Protein AF-A0A1I7G4V2-F1 (afdb_monomer_lite)

Sequence (156 aa):
MKIGLRTPSIKKSFKARTTGKYKRKLKRLTNPFYGKKGMGWIKNPSRALKNKIYHKTTFSAKSAIKGTSNIIGAILYYFIALPTKWIAIALFYMMKYMLLGMAWICVAVFNGIVFLIEMIINFKREDDPAVAKIVDEKNPLRDNETEDKNGDAEGV

Secondary structure (DSSP, 8-state):
---EEEPP-HHHHHHHHTHHHHHHHHHHHH-TTTT-TTHHHHH-HHHHHHHHHHHHHEEEHHHHHHHHHHHHHHHHHHHHHHHHHHHHHHHHHHHHHHHHHHHHHHHHHHHHHHHHHHHHHHHHHHT-HHHHHHHHHH-TTTTSTTTTTTTTSS--

pLDDT: mean 83.14, std 12.76, range [44.75, 96.56]

Radius of gyration: 48.73 Å; chains: 1; bounding box: 81×68×116 Å

Foldseek 3Di:
DDAEEDDDDPVVVVCCVPVVVVVLVVCVVVDVLRPDPPSCCVVPVVVVVVVVVVVVRYDYPVVVVVVVVVVVVVVVCCVPVVVVVVVVVVVVVVVVVVVVVVVVVVVVVVVVVVVVVVVVVVVVLVVDPVNVVVVVVPCPPPVPVVVVVVVPPPDD

Structure (mmCIF, N/CA/C/O backbone):
data_AF-A0A1I7G4V2-F1
#
_entry.id   AF-A0A1I7G4V2-F1
#
loop_
_atom_site.group_PDB
_atom_site.id
_atom_site.type_symbol
_atom_site.label_atom_id
_atom_site.label_alt_id
_atom_site.label_comp_id
_atom_site.label_asym_id
_atom_site.label_entity_id
_atom_site.label_seq_id
_atom_site.pdbx_PDB_ins_code
_atom_site.Cartn_x
_atom_site.Cartn_y
_atom_site.Cartn_z
_atom_site.occupancy
_atom_site.B_iso_or_equiv
_atom_site.auth_seq_id
_atom_site.auth_comp_id
_atom_site.auth_asym_id
_atom_site.auth_atom_id
_atom_site.pdbx_PDB_model_num
ATOM 1 N N . MET A 1 1 ? -23.657 9.188 27.288 1.00 75.25 1 MET A N 1
ATOM 2 C CA . MET A 1 1 ? -22.803 8.539 26.257 1.00 75.25 1 MET A CA 1
ATOM 3 C C . MET A 1 1 ? -21.467 9.268 26.218 1.00 75.25 1 MET A C 1
ATOM 5 O O . MET A 1 1 ? -21.464 10.450 26.514 1.00 75.25 1 MET A O 1
ATOM 9 N N . LYS A 1 2 ? -20.354 8.603 25.880 1.00 74.25 2 LYS A N 1
ATOM 10 C CA . LYS A 1 2 ? -19.057 9.274 25.665 1.00 74.25 2 LYS A CA 1
ATOM 11 C C . LYS A 1 2 ? -18.883 9.563 24.173 1.00 74.25 2 LYS A C 1
ATOM 13 O O . LYS A 1 2 ? -19.110 8.661 23.366 1.00 74.25 2 LYS A O 1
ATOM 18 N N . ILE A 1 3 ? -18.476 10.780 23.831 1.00 80.56 3 ILE A N 1
ATOM 19 C CA . ILE A 1 3 ? -18.142 11.211 22.466 1.00 80.56 3 ILE A CA 1
ATOM 20 C C . ILE A 1 3 ? -16.615 11.368 22.390 1.00 80.56 3 ILE A C 1
ATOM 22 O O . ILE A 1 3 ? -15.990 11.755 23.377 1.00 80.56 3 ILE A O 1
ATOM 26 N N . GLY A 1 4 ? -16.002 10.993 21.263 1.00 84.75 4 GLY A N 1
ATOM 27 C CA . GLY A 1 4 ? -14.564 11.193 21.026 1.00 84.75 4 GLY A CA 1
ATOM 28 C C . GLY A 1 4 ? -13.688 9.934 21.116 1.00 84.75 4 GLY A C 1
ATOM 29 O O . GLY A 1 4 ? -14.115 8.826 20.772 1.00 84.75 4 GLY A O 1
ATOM 30 N N . LEU A 1 5 ? -12.420 10.107 21.514 1.00 85.00 5 LEU A N 1
ATOM 31 C CA . LEU A 1 5 ? -11.392 9.064 21.421 1.00 85.00 5 LEU A CA 1
ATOM 32 C C . LEU A 1 5 ? -11.657 7.894 22.382 1.00 85.00 5 LEU A C 1
ATOM 34 O O . LEU A 1 5 ? -11.772 8.052 23.604 1.00 85.00 5 LEU A O 1
ATOM 38 N N . ARG A 1 6 ? -11.686 6.674 21.836 1.00 87.56 6 ARG A N 1
ATOM 39 C CA . ARG A 1 6 ? -11.709 5.452 22.647 1.00 87.56 6 ARG A CA 1
ATOM 40 C C . ARG A 1 6 ? -10.321 5.180 23.222 1.00 87.56 6 ARG A C 1
ATOM 42 O O . ARG A 1 6 ? -9.379 4.946 22.469 1.00 87.56 6 ARG A O 1
ATOM 49 N N . THR A 1 7 ? -10.234 5.097 24.547 1.00 85.69 7 THR A N 1
ATOM 50 C CA . THR A 1 7 ? -9.001 4.750 25.260 1.00 85.69 7 THR A CA 1
ATOM 51 C C . THR A 1 7 ? -8.510 3.357 24.840 1.00 85.69 7 THR A C 1
ATOM 53 O O . THR A 1 7 ? -9.226 2.364 25.045 1.00 85.69 7 THR A O 1
ATOM 56 N N . PRO A 1 8 ? -7.318 3.236 24.232 1.00 87.75 8 PRO A N 1
ATOM 57 C CA . PRO A 1 8 ? -6.733 1.937 23.948 1.00 87.75 8 PRO A CA 1
ATOM 58 C C . PRO A 1 8 ? -6.304 1.266 25.258 1.00 87.75 8 PRO A C 1
ATOM 60 O O . PRO A 1 8 ? -5.868 1.916 26.198 1.00 87.75 8 PRO A O 1
ATOM 63 N N . SER A 1 9 ? -6.424 -0.058 25.331 1.00 88.88 9 SER A N 1
ATOM 64 C CA . SER A 1 9 ? -5.920 -0.835 26.470 1.00 88.88 9 SER A CA 1
ATOM 65 C C . SER A 1 9 ? -5.140 -2.042 25.963 1.00 88.88 9 SER A C 1
ATOM 67 O O . SER A 1 9 ? -5.703 -2.975 25.383 1.00 88.88 9 SER A O 1
ATOM 69 N N . ILE A 1 10 ? -3.822 -2.014 26.169 1.00 90.12 10 ILE A N 1
ATOM 70 C CA . ILE A 1 10 ? -2.879 -2.996 25.614 1.00 90.12 10 ILE A CA 1
ATOM 71 C C . ILE A 1 10 ? -3.163 -4.388 26.190 1.00 90.12 10 ILE A C 1
ATOM 73 O O . ILE A 1 10 ? -3.390 -5.334 25.435 1.00 90.12 10 ILE A O 1
ATOM 77 N N . LYS A 1 11 ? -3.306 -4.490 27.519 1.00 94.31 11 LYS A N 1
ATOM 78 C CA . LYS A 1 11 ? -3.654 -5.738 28.222 1.00 94.31 11 LYS A CA 1
ATOM 79 C C . LYS A 1 11 ? -4.947 -6.371 27.694 1.00 94.31 11 LYS A C 1
ATOM 81 O O . LYS A 1 11 ? -4.988 -7.573 27.429 1.00 94.31 11 LYS A O 1
ATOM 86 N N . LYS A 1 12 ? -6.005 -5.571 27.486 1.00 92.69 12 LYS A N 1
ATOM 87 C CA . LYS A 1 12 ? -7.286 -6.069 26.946 1.00 92.69 12 LYS A CA 1
ATOM 88 C C . LYS A 1 12 ? -7.148 -6.493 25.486 1.00 92.69 12 LYS A C 1
ATOM 90 O O . LYS A 1 12 ? -7.696 -7.525 25.106 1.00 92.69 12 LYS A O 1
ATOM 95 N N . SER A 1 13 ? -6.394 -5.741 24.684 1.00 90.38 13 SER A N 1
ATOM 96 C CA . SER A 1 13 ? -6.114 -6.089 23.289 1.00 90.38 13 SER A CA 1
ATOM 97 C C . SER A 1 13 ? -5.363 -7.419 23.181 1.00 90.38 13 SER A C 1
ATOM 99 O O . SER A 1 13 ? -5.751 -8.266 22.378 1.00 90.38 13 SER A O 1
ATOM 101 N N . PHE A 1 14 ? -4.334 -7.637 24.002 1.00 94.44 14 PHE A N 1
ATOM 102 C CA . PHE A 1 14 ? -3.570 -8.885 24.004 1.00 94.44 14 PHE A CA 1
ATOM 103 C C . PHE A 1 14 ? -4.431 -10.072 24.457 1.00 94.44 14 PHE A C 1
ATOM 105 O O . PHE A 1 14 ? -4.561 -11.058 23.732 1.00 94.44 14 PHE A O 1
ATOM 112 N N . LYS A 1 15 ? -5.147 -9.933 25.582 1.00 95.94 15 LYS A N 1
ATOM 113 C CA . LYS A 1 15 ? -6.062 -10.970 26.092 1.00 95.94 15 LYS A CA 1
ATOM 114 C C . LYS A 1 15 ? -7.167 -11.328 25.092 1.00 95.94 15 LYS A C 1
ATOM 116 O O . LYS A 1 15 ? -7.560 -12.489 24.990 1.00 95.94 15 LYS A O 1
ATOM 121 N N . ALA A 1 16 ? -7.667 -10.352 24.331 1.00 94.81 16 ALA A N 1
ATOM 122 C CA . ALA A 1 16 ? -8.669 -10.585 23.294 1.00 94.81 16 ALA A CA 1
ATOM 123 C C . ALA A 1 16 ? -8.141 -11.432 22.122 1.00 94.81 16 ALA A C 1
ATOM 125 O O . ALA A 1 16 ? -8.945 -12.134 21.500 1.00 94.81 16 ALA A O 1
ATOM 126 N N . ARG A 1 17 ? -6.830 -11.373 21.837 1.00 94.44 17 ARG A N 1
ATOM 127 C CA . ARG A 1 17 ? -6.155 -12.139 20.774 1.00 94.44 17 ARG A CA 1
ATOM 128 C C . ARG A 1 17 ? -5.751 -13.546 21.216 1.00 94.44 17 ARG A C 1
ATOM 130 O O . ARG A 1 17 ? -5.818 -14.451 20.393 1.00 94.44 17 ARG A O 1
ATOM 137 N N . THR A 1 18 ? -5.388 -13.728 22.487 1.00 95.94 18 THR A N 1
ATOM 138 C CA . THR A 1 18 ? -4.922 -15.013 23.033 1.00 95.94 18 THR A CA 1
ATOM 139 C C . THR A 1 18 ? -6.064 -15.786 23.708 1.00 95.94 18 THR A C 1
ATOM 141 O O . THR A 1 18 ? -6.931 -16.358 23.043 1.00 95.94 18 THR A O 1
ATOM 144 N N . THR A 1 19 ? -6.132 -15.759 25.038 1.00 95.75 19 THR A N 1
ATOM 145 C CA . THR A 1 19 ? -7.053 -16.569 25.854 1.00 95.75 19 THR A CA 1
ATOM 146 C C . THR A 1 19 ? -8.525 -16.283 25.551 1.00 95.75 19 THR A C 1
ATOM 148 O O . THR A 1 19 ? -9.352 -17.194 25.489 1.00 95.75 19 THR A O 1
ATOM 151 N N . GLY A 1 20 ? -8.877 -15.021 25.292 1.00 96.19 20 GLY A N 1
ATOM 152 C CA . GLY A 1 20 ? -10.236 -14.622 24.934 1.00 96.19 20 GLY A CA 1
ATOM 153 C C . GLY A 1 20 ? -10.674 -15.102 23.548 1.00 96.19 20 GLY A C 1
ATOM 154 O O . GLY A 1 20 ? -11.875 -15.255 23.312 1.00 96.19 20 GLY A O 1
ATOM 155 N N . LYS A 1 21 ? -9.739 -15.344 22.621 1.00 95.69 21 LYS A N 1
ATOM 156 C CA . LYS A 1 21 ? -10.044 -15.940 21.310 1.00 95.69 21 LYS A CA 1
ATOM 157 C C . LYS A 1 21 ? -10.402 -17.415 21.480 1.00 95.69 21 LYS A C 1
ATOM 159 O O . LYS A 1 21 ? -11.456 -17.831 21.003 1.00 95.69 21 LYS A O 1
ATOM 164 N N . TYR A 1 22 ? -9.590 -18.156 22.233 1.00 96.00 22 TYR A N 1
ATOM 165 C CA . TYR A 1 22 ? -9.821 -19.576 22.505 1.00 96.00 22 TYR A CA 1
ATOM 166 C C . TYR A 1 22 ? -11.162 -19.822 23.215 1.00 96.00 22 TYR A C 1
ATOM 168 O O . TYR A 1 22 ? -12.004 -20.564 22.711 1.00 96.00 22 TYR A O 1
ATOM 176 N N . LYS A 1 23 ? -11.444 -19.086 24.301 1.00 95.50 23 LYS A N 1
ATOM 177 C CA . LYS A 1 23 ? -12.727 -19.194 25.026 1.00 95.50 23 LYS A CA 1
ATOM 178 C C . LYS A 1 23 ? -13.946 -18.897 24.140 1.00 95.50 23 LYS A C 1
ATOM 180 O O . LYS A 1 23 ? -14.985 -19.531 24.290 1.00 95.50 23 LYS A O 1
ATOM 185 N N . ARG A 1 24 ? -13.841 -17.941 23.205 1.00 95.94 24 ARG A N 1
ATOM 186 C CA . ARG A 1 24 ? -14.925 -17.633 22.253 1.00 95.94 24 ARG A CA 1
ATOM 187 C C . ARG A 1 24 ? -15.125 -18.734 21.212 1.00 95.94 24 ARG A C 1
ATOM 189 O O . ARG A 1 24 ? -16.263 -18.930 20.799 1.00 95.94 24 ARG A O 1
ATOM 196 N N . LYS A 1 25 ? -14.057 -19.432 20.805 1.00 94.19 25 LYS A N 1
ATOM 197 C CA . LYS A 1 25 ? -14.139 -20.576 19.886 1.00 94.19 25 LYS A CA 1
ATOM 198 C C . LYS A 1 25 ? -14.912 -21.723 20.535 1.00 94.19 25 LYS A C 1
ATOM 200 O O . LYS A 1 25 ? -15.901 -22.153 19.962 1.00 94.19 25 LYS A O 1
ATOM 205 N N . LEU A 1 26 ? -14.551 -22.106 21.761 1.00 95.12 26 LEU A N 1
ATOM 206 C CA . LEU A 1 26 ? -15.259 -23.152 22.511 1.00 95.12 26 LEU A CA 1
ATOM 207 C C . LEU A 1 26 ? -16.750 -22.836 22.687 1.00 95.12 26 LEU A C 1
ATOM 209 O O . LEU A 1 26 ? -17.595 -23.653 22.348 1.00 95.12 26 LEU A O 1
ATOM 213 N N . LYS A 1 27 ? -17.094 -21.610 23.107 1.00 93.31 27 LYS A N 1
ATOM 214 C CA . LYS A 1 27 ? -18.503 -21.201 23.264 1.00 93.31 27 LYS A CA 1
ATOM 215 C C . LYS A 1 27 ? -19.308 -21.214 21.964 1.00 93.31 27 LYS A C 1
ATOM 217 O O . LYS A 1 27 ? -20.523 -21.353 22.010 1.00 93.31 27 LYS A O 1
ATOM 222 N N . ARG A 1 28 ? -18.651 -21.023 20.819 1.00 93.06 28 ARG A N 1
ATOM 223 C CA . ARG A 1 28 ? -19.299 -21.102 19.506 1.00 93.06 28 ARG A CA 1
ATOM 224 C C . ARG A 1 28 ? -19.549 -22.550 19.081 1.00 93.06 28 ARG A C 1
ATOM 226 O O . ARG A 1 28 ? -20.493 -22.782 18.342 1.00 93.06 28 ARG A O 1
ATOM 233 N N . LEU A 1 29 ? -18.711 -23.487 19.529 1.00 92.06 29 LEU A N 1
ATOM 234 C CA . LEU A 1 29 ? -18.895 -24.916 19.273 1.00 92.06 29 LEU A CA 1
ATOM 235 C C . LEU A 1 29 ? -20.036 -25.490 20.116 1.00 92.06 29 LEU A C 1
ATOM 237 O O . LEU A 1 29 ? -20.814 -26.283 19.611 1.00 92.06 29 LEU A O 1
ATOM 241 N N . THR A 1 30 ? -20.164 -25.063 21.375 1.00 93.19 30 THR A N 1
ATOM 242 C CA . THR A 1 30 ? -21.189 -25.606 22.279 1.00 93.19 30 THR A CA 1
ATOM 243 C C . THR A 1 30 ? -22.553 -24.927 22.167 1.00 93.19 30 THR A C 1
ATOM 245 O O . THR A 1 30 ? -23.563 -25.553 22.462 1.00 93.19 30 THR A O 1
ATOM 248 N N . ASN A 1 31 ? -22.617 -23.653 21.760 1.00 90.06 31 ASN A N 1
ATOM 249 C CA . ASN A 1 31 ? -23.877 -22.926 21.606 1.00 90.06 31 ASN A CA 1
ATOM 250 C C . ASN A 1 31 ? -24.053 -22.436 20.155 1.00 90.06 31 ASN A C 1
ATOM 252 O O . ASN A 1 31 ? -23.348 -21.502 19.744 1.00 90.06 31 ASN A O 1
ATOM 256 N N . PRO A 1 32 ? -25.034 -22.976 19.403 1.00 88.19 32 PRO A N 1
ATOM 257 C CA . PRO A 1 32 ? -25.248 -22.631 17.994 1.00 88.19 32 PRO A CA 1
ATOM 258 C C . PRO A 1 32 ? -25.660 -21.164 17.783 1.00 88.19 32 PRO A C 1
ATOM 260 O O . PRO A 1 32 ? -25.403 -20.585 16.722 1.00 88.19 32 PRO A O 1
ATOM 263 N N . PHE A 1 33 ? -26.230 -20.523 18.806 1.00 88.69 33 PHE A N 1
ATOM 264 C CA . PHE A 1 33 ? -26.674 -19.129 18.785 1.00 88.69 33 PHE A CA 1
ATOM 265 C C . PHE A 1 33 ? -25.578 -18.131 19.216 1.00 88.69 33 PHE A C 1
ATOM 267 O O . PHE A 1 33 ? -25.740 -16.915 19.057 1.00 88.69 33 PHE A O 1
ATOM 274 N N . TYR A 1 34 ? -24.424 -18.588 19.724 1.00 88.94 34 TYR A N 1
ATOM 275 C CA . TYR A 1 34 ? -23.372 -17.696 20.224 1.00 88.94 34 TYR A CA 1
ATOM 276 C C . TYR A 1 34 ? -22.561 -17.028 19.099 1.00 88.94 34 TYR A C 1
ATOM 278 O O . TYR A 1 34 ? -21.886 -17.667 18.293 1.00 88.94 3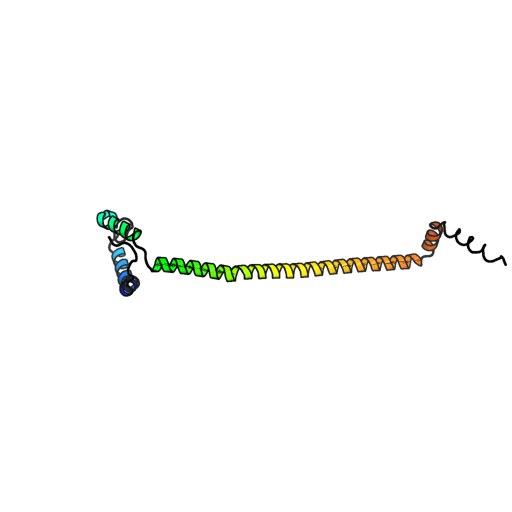4 TYR A O 1
ATOM 286 N N . GLY A 1 35 ? -22.547 -15.691 19.090 1.00 88.00 35 GLY A N 1
ATOM 287 C CA . GLY A 1 35 ? -21.730 -14.900 18.163 1.00 88.00 35 GLY A CA 1
ATOM 288 C C . GLY A 1 35 ? -22.259 -14.829 16.727 1.00 88.00 35 GLY A C 1
ATOM 289 O O . GLY A 1 35 ? -21.513 -14.402 15.845 1.00 88.00 35 GLY A O 1
ATOM 290 N N . LYS A 1 36 ? -23.516 -15.225 16.488 1.00 91.38 36 LYS A N 1
ATOM 291 C CA . LYS A 1 36 ? -24.216 -15.029 15.210 1.00 91.38 36 LYS A CA 1
ATOM 292 C C . LYS A 1 36 ? -24.601 -13.555 15.020 1.00 91.38 36 LYS A C 1
ATOM 294 O O . LYS A 1 36 ? -24.880 -12.836 15.984 1.00 91.38 36 LYS A O 1
ATOM 299 N N . LYS A 1 37 ? -24.599 -13.090 13.767 1.00 88.94 37 LYS A N 1
ATOM 300 C CA . LYS A 1 37 ? -25.009 -11.724 13.397 1.00 88.94 37 LYS A CA 1
ATOM 301 C C . LYS A 1 37 ? -26.487 -11.524 13.772 1.00 88.94 37 LYS A C 1
ATOM 303 O O . LYS A 1 37 ? -27.279 -12.440 13.621 1.00 88.94 37 LYS A O 1
ATOM 308 N N . GLY A 1 38 ? -26.849 -10.362 14.317 1.00 89.75 38 GLY A N 1
ATOM 309 C CA . GLY A 1 38 ? -28.235 -10.048 14.709 1.00 89.75 38 GLY A CA 1
ATOM 310 C C . GLY A 1 38 ? -28.655 -10.515 16.111 1.00 89.75 38 GLY A C 1
ATOM 311 O O . GLY A 1 38 ? -29.502 -9.872 16.723 1.00 89.75 38 GLY A O 1
ATOM 312 N N . MET A 1 39 ? -27.983 -11.514 16.696 1.00 91.62 39 MET A N 1
ATOM 313 C CA . MET A 1 39 ? -28.341 -12.079 18.012 1.00 91.62 39 MET A CA 1
ATOM 314 C C . MET A 1 39 ? -28.362 -11.046 19.157 1.00 91.62 39 MET A C 1
ATOM 316 O O . MET A 1 39 ? -29.089 -11.193 20.134 1.00 91.62 39 MET A O 1
ATOM 320 N N . GLY A 1 40 ? -27.578 -9.968 19.044 1.00 89.06 40 GLY A N 1
ATOM 321 C CA . GLY A 1 40 ? -27.583 -8.872 20.018 1.00 89.06 40 GLY A CA 1
ATOM 322 C C . GLY A 1 40 ? -28.891 -8.075 20.053 1.00 89.06 40 GLY A C 1
ATOM 323 O O . GLY A 1 40 ? -29.273 -7.624 21.127 1.00 89.06 40 GLY A O 1
ATOM 324 N N . TRP A 1 41 ? -29.579 -7.935 18.914 1.00 91.94 41 TRP A N 1
ATOM 325 C CA . TRP A 1 41 ? -30.870 -7.244 18.824 1.00 91.94 41 TRP A CA 1
ATOM 326 C C . TRP A 1 41 ? -32.001 -8.092 19.393 1.00 91.94 41 TRP A C 1
ATOM 328 O O . TRP A 1 41 ? -32.821 -7.566 20.131 1.00 91.94 41 TRP A O 1
ATOM 338 N N . ILE A 1 42 ? -31.974 -9.400 19.122 1.00 91.50 42 ILE A N 1
ATOM 339 C CA . ILE A 1 42 ? -32.945 -10.366 19.656 1.00 91.50 42 ILE A CA 1
ATOM 340 C C . ILE A 1 42 ? -32.788 -10.485 21.175 1.00 91.50 42 ILE A C 1
ATOM 342 O O . ILE A 1 42 ? -33.763 -10.425 21.912 1.00 91.50 42 ILE A O 1
ATOM 346 N N . LYS A 1 43 ? -31.546 -10.611 21.665 1.00 90.69 43 LYS A N 1
ATOM 347 C CA . LYS A 1 43 ? -31.291 -10.804 23.096 1.00 90.69 43 LYS A CA 1
ATOM 348 C C . LYS A 1 43 ? -31.486 -9.529 23.920 1.00 90.69 43 LYS A C 1
ATOM 350 O O . LYS A 1 43 ? -31.910 -9.622 25.062 1.00 90.69 43 LYS A O 1
ATOM 355 N N . ASN A 1 44 ? -31.046 -8.369 23.419 1.00 93.81 44 ASN A N 1
ATOM 356 C CA . ASN A 1 44 ? -31.065 -7.100 24.160 1.00 93.81 44 ASN A CA 1
ATOM 357 C C . ASN A 1 44 ? -31.061 -5.879 23.209 1.00 93.81 44 ASN A C 1
ATOM 359 O O . ASN A 1 44 ? -30.000 -5.273 22.983 1.00 93.81 44 ASN A O 1
ATOM 363 N N . PRO A 1 45 ? -32.229 -5.455 22.695 1.00 93.81 45 PRO A N 1
ATOM 364 C CA . PRO A 1 45 ? -32.321 -4.397 21.684 1.00 93.81 45 PRO A CA 1
ATOM 365 C C . PRO A 1 45 ? -31.833 -3.031 22.191 1.00 93.81 45 PRO A C 1
ATOM 367 O O . PRO A 1 45 ? -31.072 -2.350 21.503 1.00 93.81 45 PRO A O 1
ATOM 370 N N . SER A 1 46 ? -32.160 -2.657 23.435 1.00 93.94 46 SER A N 1
ATOM 371 C CA . SER A 1 46 ? -31.718 -1.386 24.044 1.00 93.94 46 SER A CA 1
ATOM 372 C C . SER A 1 46 ? -30.188 -1.263 24.095 1.00 93.94 46 SER A C 1
ATOM 374 O O . SER A 1 46 ? -29.607 -0.227 23.754 1.00 93.94 46 SER A O 1
ATOM 376 N N . ARG A 1 47 ? -29.494 -2.353 24.450 1.00 93.31 47 ARG A N 1
ATOM 377 C CA . ARG A 1 47 ? -28.025 -2.382 24.486 1.00 93.31 47 ARG A CA 1
ATOM 378 C C . ARG A 1 47 ? -27.424 -2.343 23.084 1.00 93.31 47 ARG A C 1
ATOM 380 O O . ARG A 1 47 ? -26.400 -1.687 22.885 1.00 93.31 47 ARG A O 1
ATOM 387 N N . ALA A 1 48 ? -28.042 -3.032 22.127 1.00 92.62 48 ALA A N 1
ATOM 388 C CA . ALA A 1 48 ? -27.606 -3.021 20.735 1.00 92.62 48 ALA A CA 1
ATOM 389 C C . ALA A 1 48 ? -27.671 -1.605 20.139 1.00 92.62 48 ALA A C 1
ATOM 391 O O . ALA A 1 48 ? -26.689 -1.151 19.542 1.00 92.62 48 ALA A O 1
ATOM 392 N N . LEU A 1 49 ? -28.761 -0.874 20.393 1.00 93.25 49 LEU A N 1
ATOM 393 C CA . LEU A 1 49 ? -28.921 0.513 19.959 1.00 93.25 49 LEU A CA 1
ATOM 394 C C . LEU A 1 49 ? -27.868 1.437 20.590 1.00 93.25 49 LEU A C 1
ATOM 396 O O . LEU A 1 49 ? -27.160 2.147 19.872 1.00 93.25 49 LEU A O 1
ATOM 400 N N . LYS A 1 50 ? -27.689 1.374 21.916 1.00 92.25 50 LYS A N 1
ATOM 401 C CA . LYS A 1 50 ? -26.678 2.178 22.630 1.00 92.25 50 LYS A CA 1
ATOM 402 C C . LYS A 1 50 ? -25.259 1.907 22.118 1.00 92.25 50 LYS A C 1
ATOM 404 O O . LYS A 1 50 ? -24.499 2.851 21.906 1.00 92.25 50 LYS A O 1
ATOM 409 N N . ASN A 1 51 ? -24.908 0.645 21.855 1.00 91.69 51 ASN A N 1
ATOM 410 C CA . ASN A 1 51 ? -23.613 0.288 21.267 1.00 91.69 51 ASN A CA 1
ATOM 411 C C . ASN A 1 51 ? -23.451 0.832 19.839 1.00 91.69 51 ASN A C 1
ATOM 413 O O . ASN A 1 51 ? -22.361 1.286 19.492 1.00 91.69 51 ASN A O 1
ATOM 417 N N . LYS A 1 52 ? -24.508 0.804 19.015 1.00 90.88 52 LYS A N 1
ATOM 418 C CA . LYS A 1 52 ? -24.482 1.359 17.650 1.00 90.88 52 LYS A CA 1
ATOM 419 C C . LYS A 1 52 ? -24.190 2.857 17.675 1.00 90.88 52 LYS A C 1
ATOM 421 O O . LYS A 1 52 ? -23.323 3.309 16.931 1.00 90.88 52 LYS A O 1
ATOM 426 N N . ILE A 1 53 ? -24.864 3.599 18.554 1.00 91.38 53 ILE A N 1
ATOM 427 C CA . ILE A 1 53 ? -24.630 5.038 18.721 1.00 91.38 53 ILE A CA 1
ATOM 428 C C . ILE A 1 53 ? -23.205 5.276 19.237 1.00 91.38 53 ILE A C 1
ATOM 430 O O . ILE A 1 53 ? -22.459 6.016 18.607 1.00 91.38 53 ILE A O 1
ATOM 434 N N . TYR A 1 54 ? -22.767 4.554 20.274 1.00 87.94 54 TYR A N 1
ATOM 435 C CA . TYR A 1 54 ? -21.397 4.651 20.794 1.00 87.94 54 TYR A CA 1
ATOM 436 C C . TYR A 1 54 ? -20.328 4.427 19.714 1.00 87.94 54 TYR A C 1
ATOM 438 O O . TYR A 1 54 ? -19.356 5.172 19.651 1.00 87.94 54 TYR A O 1
ATOM 446 N N . HIS A 1 55 ? -20.478 3.419 18.850 1.00 87.69 55 HIS A N 1
ATOM 447 C CA . HIS A 1 55 ? -19.521 3.158 17.769 1.00 87.69 55 HIS A CA 1
ATOM 448 C C . HIS A 1 55 ? -19.546 4.206 16.650 1.00 87.69 55 HIS A C 1
ATOM 450 O O . HIS A 1 55 ? -18.525 4.369 15.991 1.00 87.69 55 HIS A O 1
ATOM 456 N N . LYS A 1 56 ? -20.666 4.910 16.447 1.00 87.69 56 LYS A N 1
ATOM 457 C CA . LYS A 1 56 ? -20.763 6.028 15.497 1.00 87.69 56 LYS A CA 1
ATOM 458 C C . LYS A 1 56 ? -20.156 7.317 16.053 1.00 87.69 56 LYS A C 1
ATOM 460 O O . LYS A 1 56 ? -19.524 8.050 15.310 1.00 87.69 56 LYS A O 1
ATOM 465 N N . THR A 1 57 ? -20.317 7.574 17.350 1.00 88.56 57 THR A N 1
ATOM 466 C CA . THR A 1 57 ? -19.868 8.819 17.999 1.00 88.56 57 THR A CA 1
ATOM 467 C C . THR A 1 57 ? -18.458 8.734 18.592 1.00 88.56 57 THR A C 1
ATOM 469 O O . THR A 1 57 ? -17.999 9.679 19.236 1.00 88.56 57 THR A O 1
ATOM 472 N N . THR A 1 58 ? -17.762 7.600 18.438 1.00 86.94 58 THR A N 1
ATOM 473 C CA . THR A 1 58 ? -16.403 7.414 18.966 1.00 86.94 58 THR A CA 1
ATOM 474 C C . THR A 1 58 ? -15.452 6.864 17.920 1.00 86.94 58 THR A C 1
ATOM 476 O O . THR A 1 58 ? -15.728 5.861 17.262 1.00 86.94 58 THR A O 1
ATOM 479 N N . PHE A 1 59 ? -14.264 7.456 17.850 1.00 81.62 59 PHE A N 1
ATOM 480 C CA . PHE A 1 59 ? -13.206 7.032 16.941 1.00 81.62 59 PHE A CA 1
ATOM 481 C C . PHE A 1 59 ? -12.093 6.311 17.709 1.00 81.62 59 PHE A C 1
ATOM 483 O O . PHE A 1 59 ? -11.875 6.522 18.906 1.00 81.62 59 PHE A O 1
ATOM 490 N N . SER A 1 60 ? -11.406 5.386 17.039 1.00 79.12 60 SER A N 1
ATOM 491 C CA . SER A 1 60 ? -10.240 4.700 17.606 1.00 79.12 60 SER A CA 1
ATOM 492 C C . SER A 1 60 ? -8.960 5.395 17.159 1.00 79.12 60 SER A C 1
ATOM 494 O O . SER A 1 60 ? -8.811 5.660 15.971 1.00 79.12 60 SER A O 1
ATOM 496 N N . ALA A 1 61 ? -7.996 5.564 18.071 1.00 75.38 61 ALA A N 1
ATOM 497 C CA . ALA A 1 61 ? -6.648 6.041 17.740 1.00 75.38 61 ALA A CA 1
ATOM 498 C C . ALA A 1 61 ? -6.008 5.240 16.588 1.00 75.38 61 ALA A C 1
ATOM 500 O O . ALA A 1 61 ? -5.376 5.801 15.704 1.00 75.38 61 ALA A O 1
ATOM 501 N N . LYS A 1 62 ? -6.262 3.925 16.526 1.00 73.62 62 LYS A N 1
ATOM 502 C CA . LYS A 1 62 ? -5.768 3.061 15.441 1.00 73.62 62 LYS A CA 1
ATOM 503 C C . LYS A 1 62 ? -6.370 3.399 14.078 1.00 73.62 62 LYS A C 1
ATOM 505 O O . LYS A 1 62 ? -5.711 3.196 13.070 1.00 73.62 62 LYS A O 1
ATOM 510 N N . SER A 1 63 ? -7.614 3.876 14.047 1.00 71.19 63 SER A N 1
ATOM 511 C CA . SER A 1 63 ? -8.276 4.276 12.802 1.00 71.19 63 SER A CA 1
ATOM 512 C C . SER A 1 63 ? -7.694 5.577 12.262 1.00 71.19 63 SER A C 1
ATOM 514 O O . SER A 1 63 ? -7.537 5.696 11.055 1.00 71.19 63 SER A O 1
ATOM 516 N N . ALA A 1 64 ? -7.343 6.513 13.150 1.00 71.62 64 ALA A N 1
ATOM 517 C CA . ALA A 1 64 ? -6.667 7.747 12.767 1.00 71.62 64 ALA A CA 1
ATOM 518 C C . ALA A 1 64 ? -5.261 7.451 12.220 1.00 71.62 64 ALA A C 1
ATOM 520 O O . ALA A 1 64 ? -4.955 7.844 11.102 1.00 71.62 64 ALA A O 1
ATOM 521 N N . ILE A 1 65 ? -4.466 6.650 12.942 1.00 70.50 65 ILE A N 1
ATOM 522 C CA . ILE A 1 65 ? -3.091 6.288 12.545 1.00 70.50 65 ILE A CA 1
ATOM 523 C C . ILE A 1 65 ? -3.057 5.505 11.223 1.00 70.50 65 ILE A C 1
ATOM 525 O O . ILE A 1 65 ? -2.183 5.732 10.391 1.00 70.50 65 ILE A O 1
ATOM 529 N N . LYS A 1 66 ? -4.015 4.593 10.999 1.00 71.19 66 LYS A N 1
ATOM 530 C CA . LYS A 1 66 ? -4.094 3.831 9.742 1.00 71.19 66 LYS A CA 1
ATOM 531 C C . LYS A 1 66 ? -4.380 4.737 8.535 1.00 71.19 66 LYS A C 1
ATOM 533 O O . LYS A 1 66 ? -3.924 4.443 7.436 1.00 71.19 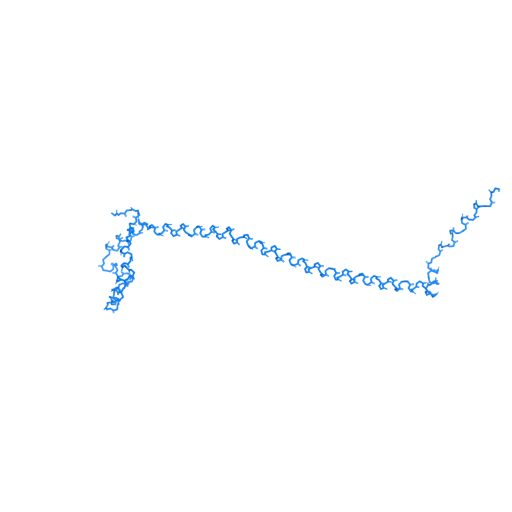66 LYS A O 1
ATOM 538 N N . GLY A 1 67 ? -5.129 5.825 8.731 1.00 72.75 67 GLY A N 1
ATOM 539 C CA . GLY A 1 67 ? -5.350 6.827 7.688 1.00 72.75 67 GLY A CA 1
ATOM 540 C C . GLY A 1 67 ? -4.045 7.521 7.298 1.00 72.75 67 GLY A C 1
ATOM 541 O O . GLY A 1 67 ? -3.703 7.571 6.120 1.00 72.75 67 GLY A O 1
ATOM 542 N N . THR A 1 68 ? -3.267 7.958 8.290 1.00 70.94 68 THR A N 1
ATOM 543 C CA . THR A 1 68 ? -1.984 8.640 8.081 1.00 70.94 68 THR A CA 1
ATOM 544 C C . THR A 1 68 ? -0.929 7.746 7.430 1.00 70.94 68 THR A C 1
ATOM 546 O O . THR A 1 68 ? -0.248 8.195 6.512 1.00 70.94 68 THR A O 1
ATOM 549 N N . SER A 1 69 ? -0.816 6.470 7.825 1.00 73.06 69 SER A N 1
ATOM 550 C CA . SER A 1 69 ? 0.161 5.545 7.222 1.00 73.06 69 SER A CA 1
ATOM 551 C C . SER A 1 69 ? -0.108 5.276 5.740 1.00 73.06 69 SER A C 1
ATOM 553 O O . SER A 1 69 ? 0.828 5.107 4.965 1.00 73.06 69 SER A O 1
ATOM 555 N N . ASN A 1 70 ? -1.382 5.256 5.335 1.00 76.75 70 ASN A N 1
ATOM 556 C CA . ASN A 1 70 ? -1.754 5.053 3.936 1.00 76.75 70 ASN A CA 1
ATOM 557 C C . ASN A 1 70 ? -1.412 6.278 3.078 1.00 76.75 70 ASN A C 1
ATOM 559 O O . ASN A 1 70 ? -0.988 6.121 1.938 1.00 76.75 70 ASN A O 1
ATOM 563 N N . ILE A 1 71 ? -1.556 7.485 3.634 1.00 82.25 71 ILE A N 1
ATOM 564 C CA . ILE A 1 71 ? -1.207 8.733 2.943 1.00 82.25 71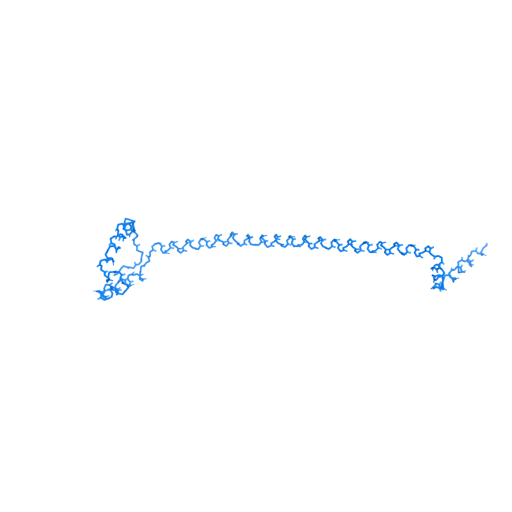 ILE A CA 1
ATOM 565 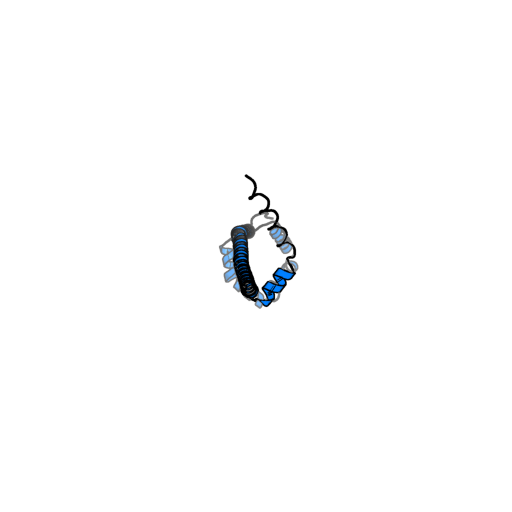C C . ILE A 1 71 ? 0.312 8.840 2.774 1.00 82.25 71 ILE A C 1
ATOM 567 O O . ILE A 1 71 ? 0.782 9.111 1.676 1.00 82.25 71 ILE A O 1
ATOM 571 N N . ILE A 1 72 ? 1.084 8.547 3.825 1.00 83.62 72 ILE A N 1
ATOM 572 C CA . ILE A 1 72 ? 2.555 8.551 3.764 1.00 83.62 72 ILE A CA 1
ATOM 573 C C . ILE A 1 72 ? 3.060 7.513 2.752 1.00 83.62 72 ILE A C 1
ATOM 575 O O . ILE A 1 72 ? 3.924 7.823 1.937 1.00 83.62 72 ILE A O 1
ATOM 579 N N . GLY A 1 73 ? 2.490 6.302 2.759 1.00 83.44 73 GLY A N 1
ATOM 580 C CA . GLY A 1 73 ? 2.830 5.264 1.784 1.00 83.44 73 GLY A CA 1
ATOM 581 C C . GLY A 1 73 ? 2.493 5.663 0.345 1.00 83.44 73 GLY A C 1
ATOM 582 O O . GLY A 1 73 ? 3.283 5.400 -0.558 1.00 83.44 73 GLY A O 1
ATOM 583 N N . ALA A 1 74 ? 1.363 6.344 0.130 1.00 84.25 74 ALA A N 1
ATOM 584 C CA . ALA A 1 74 ? 0.993 6.865 -1.183 1.00 84.25 74 ALA A CA 1
ATOM 585 C C . ALA A 1 74 ? 1.962 7.960 -1.650 1.00 84.25 74 ALA A C 1
ATOM 587 O O . ALA A 1 74 ? 2.449 7.896 -2.774 1.00 84.25 74 ALA A O 1
ATOM 588 N N . ILE A 1 75 ? 2.299 8.920 -0.786 1.00 86.38 75 ILE A N 1
ATOM 589 C CA . ILE A 1 75 ? 3.263 9.986 -1.096 1.00 86.38 75 ILE A CA 1
ATOM 590 C C . ILE A 1 75 ? 4.624 9.382 -1.464 1.00 86.38 75 ILE A C 1
ATOM 592 O O . ILE A 1 75 ? 5.173 9.702 -2.516 1.00 86.38 75 ILE A O 1
ATOM 596 N N . LEU A 1 76 ? 5.133 8.451 -0.654 1.00 85.44 76 LEU A N 1
ATOM 597 C CA . LEU A 1 76 ? 6.407 7.779 -0.912 1.00 85.44 76 LEU A CA 1
ATOM 598 C C . LEU A 1 76 ? 6.389 6.999 -2.238 1.00 85.44 76 LEU A C 1
ATOM 600 O O . LEU A 1 76 ? 7.359 7.037 -2.992 1.00 85.44 76 LEU A O 1
ATOM 604 N N . TYR A 1 77 ? 5.269 6.342 -2.552 1.00 87.25 77 TYR A N 1
ATOM 605 C CA . TYR A 1 77 ? 5.075 5.681 -3.841 1.00 87.25 77 TYR A CA 1
ATOM 606 C C . TYR A 1 77 ? 5.122 6.679 -5.000 1.00 87.25 77 TYR A C 1
ATOM 608 O O . TYR A 1 77 ? 5.823 6.432 -5.973 1.00 87.25 77 TYR A O 1
ATOM 616 N N . TYR A 1 78 ? 4.443 7.822 -4.903 1.00 87.19 78 TYR A N 1
ATOM 617 C CA . TYR A 1 78 ? 4.465 8.838 -5.958 1.00 87.19 78 TYR A CA 1
ATOM 618 C C . TYR A 1 78 ? 5.868 9.417 -6.190 1.00 87.19 78 TYR A C 1
ATOM 620 O O . TYR A 1 78 ? 6.275 9.554 -7.343 1.00 87.19 78 TYR A O 1
ATOM 628 N N . PHE A 1 79 ? 6.636 9.675 -5.128 1.00 87.81 79 PHE A N 1
ATOM 629 C CA . PHE A 1 79 ? 7.998 10.210 -5.247 1.00 87.81 79 PHE A CA 1
ATOM 630 C C . PHE A 1 79 ? 9.011 9.217 -5.838 1.00 87.81 79 PHE A C 1
ATOM 632 O O . PHE A 1 79 ? 9.965 9.649 -6.475 1.00 87.81 79 PHE A O 1
ATOM 639 N N . ILE A 1 80 ? 8.815 7.906 -5.669 1.00 85.69 80 ILE A N 1
ATOM 640 C CA . ILE A 1 80 ? 9.770 6.881 -6.136 1.00 85.69 80 ILE A CA 1
ATOM 641 C C . ILE A 1 80 ? 9.306 6.214 -7.443 1.00 85.69 80 ILE A C 1
ATOM 643 O O . ILE A 1 80 ? 10.092 5.997 -8.366 1.00 85.69 80 ILE A O 1
ATOM 647 N N . ALA A 1 81 ? 8.021 5.877 -7.554 1.00 80.69 81 ALA A N 1
ATOM 648 C CA . ALA A 1 81 ? 7.485 5.068 -8.650 1.00 80.69 81 ALA A CA 1
ATOM 649 C C . ALA A 1 81 ? 7.176 5.870 -9.924 1.00 80.69 81 ALA A C 1
ATOM 651 O O . ALA A 1 81 ? 7.167 5.303 -11.014 1.00 80.69 81 ALA A O 1
ATOM 652 N N . LEU A 1 82 ? 6.906 7.174 -9.821 1.00 76.50 82 LEU A N 1
ATOM 653 C CA . LEU A 1 82 ? 6.741 8.018 -11.006 1.00 76.50 82 LEU A CA 1
ATOM 654 C C . LEU A 1 82 ? 8.060 8.241 -11.765 1.00 76.50 82 LEU A C 1
ATOM 656 O O . LEU A 1 82 ? 8.081 7.953 -12.961 1.00 76.50 82 LEU A O 1
ATOM 660 N N . PRO A 1 83 ? 9.167 8.696 -11.140 1.00 85.56 83 PRO A N 1
ATOM 661 C CA . PRO A 1 83 ? 10.403 8.968 -11.879 1.00 85.56 83 PRO A CA 1
ATOM 662 C C . PRO A 1 83 ? 11.031 7.701 -12.465 1.00 85.56 83 PRO A C 1
ATOM 664 O O . PRO A 1 83 ? 11.543 7.727 -13.580 1.00 85.56 83 PRO A O 1
ATOM 667 N N . THR A 1 84 ? 10.924 6.565 -11.773 1.00 85.88 84 THR A N 1
ATOM 668 C CA . THR A 1 84 ? 11.422 5.273 -12.277 1.00 85.88 84 THR A CA 1
ATOM 669 C C . THR A 1 84 ? 10.734 4.838 -13.572 1.00 85.88 84 THR A C 1
ATOM 671 O O . THR A 1 84 ? 11.391 4.295 -14.459 1.00 85.88 84 THR A O 1
ATOM 674 N N . LYS A 1 85 ? 9.440 5.139 -13.742 1.00 87.00 85 LYS A N 1
ATOM 675 C CA . LYS A 1 85 ? 8.728 4.879 -15.003 1.00 87.00 85 LYS A CA 1
ATOM 676 C C . LYS A 1 85 ? 9.212 5.775 -16.140 1.00 87.00 85 LYS A C 1
ATOM 678 O O . LYS A 1 85 ? 9.411 5.279 -17.243 1.00 87.00 85 LYS A O 1
ATOM 683 N N . TRP A 1 86 ? 9.443 7.061 -15.879 1.00 90.50 86 TRP A N 1
ATOM 684 C CA . TRP A 1 86 ? 9.974 7.985 -16.888 1.00 90.50 86 TRP A CA 1
ATOM 685 C C . TRP A 1 86 ? 11.386 7.605 -17.336 1.00 90.50 86 TRP A C 1
ATOM 687 O O . TRP A 1 86 ? 11.668 7.632 -18.531 1.00 90.50 86 TRP A O 1
ATOM 697 N N . ILE A 1 87 ? 12.239 7.166 -16.407 1.00 90.88 87 ILE A N 1
ATOM 698 C CA . ILE A 1 87 ? 13.584 6.661 -16.720 1.00 90.88 87 ILE A CA 1
ATOM 699 C C . ILE A 1 87 ? 13.504 5.410 -17.602 1.00 90.88 87 ILE A C 1
ATOM 701 O O . ILE A 1 87 ? 14.199 5.329 -18.612 1.00 90.88 87 ILE A O 1
ATOM 705 N N . ALA A 1 88 ? 12.627 4.455 -17.278 1.00 90.75 88 ALA A N 1
ATOM 706 C CA . ALA A 1 88 ? 12.444 3.254 -18.094 1.00 90.75 88 ALA A CA 1
ATOM 707 C C . ALA A 1 88 ? 11.942 3.582 -19.512 1.00 90.75 88 ALA A C 1
ATOM 709 O O . ALA A 1 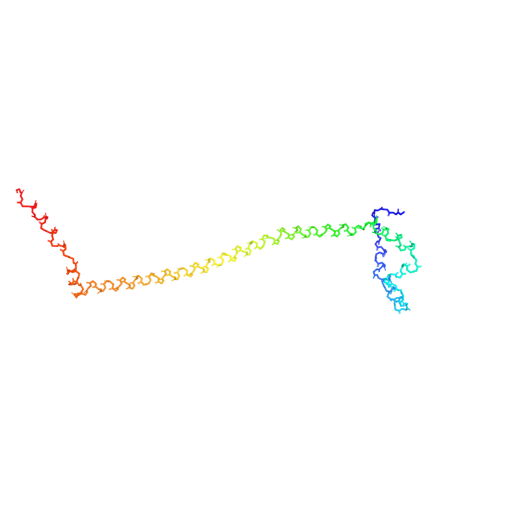88 ? 12.422 3.006 -20.487 1.00 90.75 88 ALA A O 1
ATOM 710 N N . ILE A 1 89 ? 11.018 4.540 -19.636 1.00 93.19 89 ILE A N 1
ATOM 711 C CA . ILE A 1 89 ? 10.527 5.028 -20.931 1.00 93.19 89 ILE A CA 1
ATOM 712 C C . ILE A 1 89 ? 11.663 5.691 -21.720 1.00 93.19 89 ILE A C 1
ATOM 714 O O . ILE A 1 89 ? 11.842 5.391 -22.899 1.00 93.19 89 ILE A O 1
ATOM 718 N N . ALA A 1 90 ? 12.463 6.547 -21.081 1.00 93.44 90 ALA A N 1
ATOM 719 C CA . ALA A 1 90 ? 13.605 7.197 -21.720 1.00 93.44 90 ALA A CA 1
ATOM 720 C C . ALA A 1 90 ? 14.631 6.171 -22.231 1.00 93.44 90 ALA A C 1
ATOM 722 O O . ALA A 1 90 ? 15.063 6.256 -23.381 1.00 93.44 90 ALA A O 1
ATOM 723 N N . LEU A 1 91 ? 14.957 5.158 -21.421 1.00 93.25 91 LEU A N 1
ATOM 724 C CA . LEU A 1 91 ? 15.845 4.060 -21.815 1.00 93.25 91 LEU A CA 1
ATOM 725 C C . LEU A 1 91 ? 15.279 3.250 -22.988 1.00 93.25 91 LEU A C 1
ATOM 727 O O . LEU A 1 91 ? 16.014 2.920 -23.918 1.00 93.25 91 LEU A O 1
ATOM 731 N N . PHE A 1 92 ? 13.973 2.978 -22.983 1.00 95.06 92 PHE A N 1
ATOM 732 C CA . PHE A 1 92 ? 13.307 2.280 -24.081 1.00 95.06 92 PHE A CA 1
ATOM 733 C C . PHE A 1 92 ? 13.411 3.059 -25.397 1.00 95.06 92 PHE A C 1
ATOM 735 O O . PHE A 1 92 ? 13.775 2.491 -26.428 1.00 95.06 92 PHE A O 1
ATOM 742 N N . TYR A 1 93 ? 13.150 4.369 -25.367 1.00 94.75 93 TYR A N 1
ATOM 743 C CA . TYR A 1 93 ? 13.292 5.215 -26.551 1.00 94.75 93 TYR A CA 1
ATOM 744 C C . TYR A 1 93 ? 14.742 5.298 -27.025 1.00 94.75 93 TYR A C 1
ATOM 746 O O . TYR A 1 93 ? 14.982 5.190 -28.225 1.00 94.75 93 TYR A O 1
ATOM 754 N N . MET A 1 94 ? 15.704 5.419 -26.109 1.00 92.38 94 MET A N 1
ATOM 755 C CA . MET A 1 94 ? 17.126 5.474 -26.449 1.00 92.38 94 MET A CA 1
ATOM 756 C C . MET A 1 94 ? 17.575 4.208 -27.199 1.00 92.38 94 MET A C 1
ATOM 758 O O . MET A 1 94 ? 18.136 4.305 -28.289 1.00 92.38 94 MET A O 1
ATOM 762 N N . MET A 1 95 ? 17.198 3.025 -26.706 1.00 92.00 95 MET A N 1
ATOM 763 C CA . MET A 1 95 ? 17.490 1.753 -27.376 1.00 92.00 95 MET A CA 1
ATOM 764 C C . MET A 1 95 ? 16.769 1.619 -28.728 1.00 92.00 95 MET A C 1
ATOM 766 O O . MET A 1 95 ? 17.357 1.143 -29.700 1.00 92.00 95 MET A O 1
ATOM 770 N N . LYS A 1 96 ? 15.517 2.092 -28.828 1.00 92.56 96 LYS A N 1
ATOM 771 C CA . LYS A 1 96 ? 14.760 2.100 -30.090 1.00 92.56 96 LYS A CA 1
ATOM 772 C C . LYS A 1 96 ? 15.493 2.903 -31.167 1.00 92.56 96 LYS A C 1
ATOM 774 O O . LYS A 1 96 ? 15.639 2.432 -32.292 1.00 92.56 96 LYS A O 1
ATOM 779 N N . TYR A 1 97 ? 15.962 4.104 -30.833 1.00 93.56 97 TYR A N 1
ATOM 780 C CA . TYR A 1 97 ? 16.632 4.974 -31.800 1.00 93.56 97 TYR A CA 1
ATOM 781 C C . TYR A 1 97 ? 18.018 4.467 -32.206 1.00 93.56 97 TYR A C 1
ATOM 783 O O . TYR A 1 97 ? 18.389 4.638 -33.363 1.00 93.56 97 TYR A O 1
ATOM 791 N N . MET A 1 98 ? 18.741 3.770 -31.325 1.00 92.44 98 MET A N 1
ATOM 792 C CA . MET A 1 98 ? 19.995 3.104 -31.704 1.00 92.44 98 MET A CA 1
ATOM 793 C C . MET A 1 98 ? 19.779 2.015 -32.767 1.00 92.44 98 MET A C 1
ATOM 795 O O . MET A 1 98 ? 20.550 1.925 -33.719 1.00 92.44 98 MET A O 1
ATOM 799 N N . LEU A 1 99 ? 18.707 1.225 -32.651 1.00 92.44 99 LEU A N 1
ATOM 800 C CA . LEU A 1 99 ? 18.376 0.185 -33.633 1.00 92.44 99 LEU A CA 1
ATOM 801 C C . LEU A 1 99 ? 17.914 0.773 -34.973 1.00 92.44 99 LEU A C 1
ATOM 803 O O . LEU A 1 99 ? 18.368 0.324 -36.025 1.00 92.44 99 LEU A O 1
ATOM 807 N N . LEU A 1 100 ? 17.054 1.800 -34.946 1.00 91.69 100 LEU A N 1
ATOM 808 C CA . LEU A 1 100 ? 16.660 2.508 -36.171 1.00 91.69 100 LEU A CA 1
ATOM 809 C C . LEU A 1 100 ? 17.861 3.183 -36.848 1.00 91.69 100 LEU A C 1
ATOM 811 O O . LEU A 1 100 ? 17.958 3.151 -38.072 1.00 91.69 100 LEU A O 1
ATOM 815 N N . GLY A 1 101 ? 18.778 3.762 -36.068 1.00 91.38 101 GLY A N 1
ATOM 816 C CA . GLY A 1 101 ? 20.008 4.360 -36.585 1.00 91.38 101 GLY A CA 1
ATOM 817 C C . GLY A 1 101 ? 20.888 3.336 -37.300 1.00 91.38 101 GLY A C 1
ATOM 818 O O . GLY A 1 101 ? 21.344 3.591 -38.410 1.00 91.38 101 GLY A O 1
ATOM 819 N N . MET A 1 102 ? 21.050 2.144 -36.719 1.00 92.38 102 MET A N 1
ATOM 820 C CA . MET A 1 102 ? 21.789 1.047 -37.352 1.00 92.38 102 MET A CA 1
ATOM 821 C C . MET A 1 102 ? 21.161 0.634 -38.692 1.00 92.38 102 MET A C 1
ATOM 823 O O . MET A 1 102 ? 21.862 0.506 -39.692 1.00 92.38 102 MET A O 1
ATOM 827 N N . ALA A 1 103 ? 19.833 0.487 -38.736 1.00 93.31 103 ALA A N 1
ATOM 828 C CA . ALA A 1 103 ? 19.117 0.151 -39.965 1.00 93.31 103 ALA A CA 1
ATOM 829 C C . ALA A 1 103 ? 19.286 1.231 -41.050 1.00 93.31 103 ALA A C 1
ATOM 831 O O . ALA A 1 103 ? 19.479 0.905 -42.220 1.00 93.31 103 ALA A O 1
ATOM 832 N N . TRP A 1 104 ? 19.264 2.512 -40.669 1.00 95.25 104 TRP A N 1
ATOM 833 C CA . TRP A 1 104 ? 19.477 3.620 -41.602 1.00 95.25 104 TRP A CA 1
ATOM 834 C C . TRP A 1 104 ? 20.899 3.629 -42.177 1.00 95.25 104 TRP A C 1
ATOM 836 O O . TRP A 1 104 ? 21.069 3.829 -43.378 1.00 95.25 104 TRP A O 1
ATOM 846 N N . ILE A 1 105 ? 21.909 3.325 -41.355 1.00 92.88 105 ILE A N 1
ATOM 847 C CA . ILE A 1 105 ? 23.298 3.167 -41.811 1.00 92.88 105 ILE A CA 1
ATOM 848 C C . ILE A 1 105 ? 23.403 2.020 -42.824 1.00 92.88 105 ILE A C 1
ATOM 850 O O . ILE A 1 105 ? 24.039 2.190 -43.861 1.00 92.88 105 ILE A O 1
ATOM 854 N N . CYS A 1 106 ? 22.743 0.882 -42.588 1.00 94.25 106 CYS A N 1
ATOM 855 C CA . CYS A 1 106 ? 22.716 -0.217 -43.558 1.00 94.25 106 CYS A CA 1
ATOM 856 C C . CYS A 1 106 ? 22.118 0.210 -44.908 1.00 94.25 106 CYS A C 1
ATOM 858 O O . CYS A 1 106 ? 22.675 -0.122 -45.952 1.00 94.25 106 CYS A O 1
ATOM 860 N N . VAL A 1 107 ? 21.021 0.975 -44.895 1.00 94.88 107 VAL A N 1
ATOM 861 C CA . VAL A 1 107 ? 20.409 1.525 -46.118 1.00 94.88 107 VAL A CA 1
ATOM 862 C C . VAL A 1 107 ? 21.355 2.503 -46.818 1.00 94.88 107 VAL A C 1
ATOM 864 O O . VAL A 1 107 ? 21.510 2.434 -48.034 1.00 94.88 107 VAL A O 1
ATOM 867 N N . ALA A 1 108 ? 22.029 3.380 -46.071 1.00 94.12 108 ALA A N 1
ATOM 868 C CA . ALA A 1 108 ? 22.996 4.323 -46.630 1.00 94.12 108 ALA A CA 1
ATOM 869 C C . ALA A 1 108 ? 24.183 3.605 -47.294 1.00 94.12 108 ALA A C 1
ATOM 871 O O . ALA A 1 108 ? 24.574 3.962 -48.403 1.00 94.12 108 ALA A O 1
ATOM 872 N N . VAL A 1 109 ? 24.712 2.559 -46.652 1.00 95.88 109 VAL A N 1
ATOM 873 C CA . VAL A 1 109 ? 25.785 1.722 -47.210 1.00 95.88 109 VAL A CA 1
ATOM 874 C C . VAL A 1 109 ? 25.313 1.002 -48.471 1.00 95.88 109 VAL A C 1
ATOM 876 O O . VAL A 1 109 ? 26.024 1.013 -49.471 1.00 95.88 109 VAL A O 1
ATOM 879 N N . PHE A 1 110 ? 24.108 0.426 -48.463 1.00 96.56 110 PHE A N 1
ATOM 880 C CA . PHE A 1 110 ? 23.535 -0.225 -49.642 1.00 96.56 110 PHE A CA 1
ATOM 881 C C . PHE A 1 110 ? 23.396 0.748 -50.819 1.00 96.56 110 PHE A C 1
ATOM 883 O O . PHE A 1 110 ? 23.866 0.455 -51.917 1.00 96.56 110 PHE A O 1
ATOM 890 N N . ASN A 1 111 ? 22.835 1.935 -50.577 1.00 93.25 111 ASN A N 1
ATOM 891 C CA . ASN A 1 111 ? 22.712 2.976 -51.596 1.00 93.25 111 ASN A CA 1
ATOM 892 C C . ASN A 1 111 ? 24.087 3.437 -52.112 1.00 93.25 111 ASN A C 1
ATOM 894 O O . ASN A 1 111 ? 24.253 3.638 -53.312 1.00 93.25 111 ASN A O 1
ATOM 898 N N . GLY A 1 112 ? 25.087 3.547 -51.232 1.00 94.81 112 GLY A N 1
ATOM 899 C CA . GLY A 1 112 ? 26.465 3.852 -51.624 1.00 94.81 112 GLY A CA 1
ATOM 900 C C . GLY A 1 112 ? 27.091 2.771 -52.512 1.00 94.81 112 GLY A C 1
ATOM 901 O O . GLY A 1 112 ? 27.766 3.097 -53.485 1.00 94.81 112 GLY A O 1
ATOM 902 N N . ILE A 1 113 ? 26.834 1.490 -52.231 1.00 95.00 113 ILE A N 1
ATOM 903 C CA . ILE A 1 113 ? 27.296 0.374 -53.072 1.00 95.00 113 ILE A CA 1
ATOM 904 C C . ILE A 1 113 ? 26.639 0.430 -54.457 1.00 95.00 113 ILE A C 1
ATOM 906 O O . ILE A 1 113 ? 27.338 0.285 -55.458 1.00 95.00 113 ILE A O 1
ATOM 910 N N . VAL A 1 114 ? 25.325 0.672 -54.532 1.00 94.62 114 VAL A N 1
ATOM 911 C CA . VAL A 1 114 ? 24.609 0.822 -55.813 1.00 94.62 114 VAL A CA 1
ATOM 912 C C . VAL A 1 114 ? 25.210 1.961 -56.641 1.00 94.62 114 VAL A C 1
ATOM 914 O O . VAL A 1 114 ? 25.529 1.754 -57.809 1.00 94.62 114 VAL A O 1
ATOM 917 N N . PHE A 1 115 ? 25.465 3.115 -56.0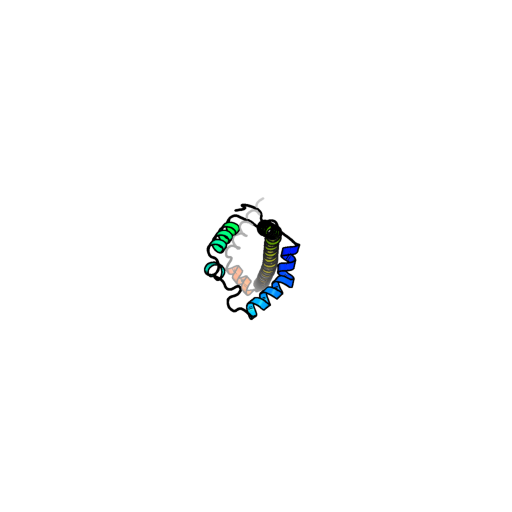20 1.00 95.00 115 PHE A N 1
ATOM 918 C CA . PHE A 1 115 ? 26.107 4.255 -56.677 1.00 95.00 115 PHE A CA 1
ATOM 919 C C . PHE A 1 115 ? 27.501 3.913 -57.229 1.00 95.00 115 PHE A C 1
ATOM 921 O O . PHE A 1 115 ? 27.832 4.284 -58.353 1.00 95.00 115 PHE A O 1
ATOM 928 N N . LEU A 1 116 ? 28.315 3.162 -56.478 1.00 92.12 116 LEU A N 1
ATOM 929 C CA . LEU A 1 116 ? 29.626 2.717 -56.961 1.00 92.12 116 LEU A CA 1
ATOM 930 C C . LEU A 1 116 ? 29.516 1.743 -58.142 1.00 92.12 116 LEU A C 1
ATOM 932 O O . LEU A 1 116 ? 30.317 1.830 -59.070 1.00 92.12 116 LEU A O 1
ATOM 936 N N . ILE A 1 117 ? 28.535 0.837 -58.138 1.00 91.81 117 ILE A N 1
ATOM 937 C CA . ILE A 1 117 ? 28.287 -0.069 -59.270 1.00 91.81 117 ILE A CA 1
ATOM 938 C C . ILE A 1 117 ? 27.883 0.731 -60.513 1.00 91.81 117 ILE A C 1
ATOM 940 O O . ILE A 1 117 ? 28.437 0.499 -61.588 1.00 91.81 117 ILE A O 1
ATOM 944 N N . GLU A 1 118 ? 26.967 1.692 -60.374 1.00 88.00 118 GLU A N 1
ATOM 945 C CA . GLU A 1 118 ? 26.568 2.585 -61.469 1.00 88.00 118 GLU A CA 1
ATOM 946 C C . GLU A 1 118 ? 27.755 3.397 -61.998 1.00 88.00 118 GLU A C 1
ATOM 948 O O . GLU A 1 118 ? 27.937 3.493 -63.212 1.00 88.00 118 GLU A O 1
ATOM 953 N N . MET A 1 119 ? 28.614 3.901 -61.106 1.00 88.62 119 MET A N 1
ATOM 954 C CA . MET A 1 119 ? 29.844 4.604 -61.471 1.00 88.62 119 MET A CA 1
ATOM 955 C C . MET A 1 119 ? 30.794 3.711 -62.281 1.00 88.62 119 MET A C 1
ATOM 957 O O . MET A 1 119 ? 31.305 4.149 -63.308 1.00 88.62 119 MET A O 1
ATOM 961 N N . ILE A 1 120 ? 31.003 2.454 -61.871 1.00 88.81 120 ILE A N 1
ATOM 962 C CA . ILE A 1 120 ? 31.858 1.500 -62.600 1.00 88.81 120 ILE A CA 1
ATOM 963 C C . ILE A 1 120 ? 31.266 1.168 -63.977 1.00 88.81 120 ILE A C 1
ATOM 965 O O . ILE A 1 120 ? 32.002 1.113 -64.964 1.00 88.81 120 ILE A O 1
ATOM 969 N N . ILE A 1 121 ? 29.947 0.958 -64.066 1.00 86.88 121 ILE A N 1
ATOM 970 C CA . ILE A 1 121 ? 29.261 0.702 -65.343 1.00 86.88 121 ILE A CA 1
ATOM 971 C C . ILE A 1 121 ? 29.389 1.913 -66.270 1.00 86.88 121 ILE A C 1
ATOM 973 O O . ILE A 1 121 ? 29.655 1.733 -67.457 1.00 86.88 121 ILE A O 1
ATOM 977 N N . ASN A 1 122 ? 29.215 3.129 -65.747 1.00 80.44 122 ASN A N 1
ATOM 978 C CA . ASN A 1 122 ? 29.339 4.349 -66.537 1.00 80.44 122 ASN A CA 1
ATOM 979 C C . ASN A 1 122 ? 30.785 4.580 -67.002 1.00 80.44 122 ASN A C 1
ATOM 981 O O . ASN A 1 122 ? 31.000 4.904 -68.162 1.00 80.44 122 ASN A O 1
ATOM 985 N N . PHE A 1 123 ? 31.771 4.312 -66.141 1.00 80.62 123 PHE A N 1
ATOM 986 C CA . PHE A 1 123 ? 33.189 4.389 -66.498 1.00 80.62 123 PHE A CA 1
ATOM 987 C C . PHE A 1 123 ? 33.540 3.422 -67.638 1.00 80.62 123 PHE A C 1
ATOM 989 O O . PHE A 1 123 ? 34.136 3.817 -68.629 1.00 80.62 123 PHE A O 1
ATOM 996 N N . LYS A 1 124 ? 33.076 2.168 -67.562 1.00 73.75 124 LYS A N 1
ATOM 997 C CA . LYS A 1 124 ? 33.320 1.167 -68.615 1.00 73.75 124 LYS A CA 1
ATOM 998 C C . LYS A 1 124 ? 32.537 1.431 -69.910 1.00 73.75 124 LYS A C 1
ATOM 1000 O O . LYS A 1 124 ? 32.905 0.915 -70.960 1.00 73.75 124 LYS A O 1
ATOM 1005 N N . ARG A 1 125 ? 31.440 2.190 -69.831 1.00 70.81 125 ARG A N 1
ATOM 1006 C CA . ARG A 1 125 ? 30.642 2.638 -70.980 1.00 70.81 125 ARG A CA 1
ATOM 1007 C C . ARG A 1 125 ? 31.349 3.756 -71.760 1.00 70.81 125 ARG A C 1
ATOM 1009 O O . ARG A 1 125 ? 31.190 3.802 -72.973 1.00 70.81 125 ARG A O 1
ATOM 1016 N N . GLU A 1 126 ? 32.110 4.616 -71.085 1.00 67.50 126 GLU A N 1
ATOM 1017 C CA . GLU A 1 126 ? 32.923 5.678 -71.702 1.00 67.50 126 GLU A CA 1
ATOM 1018 C C . GLU A 1 126 ? 34.026 5.098 -72.613 1.00 67.50 126 GLU A C 1
ATOM 1020 O O . GLU A 1 126 ? 34.279 5.616 -73.697 1.00 67.50 126 GLU A O 1
ATOM 1025 N N . ASP A 1 127 ? 34.623 3.970 -72.209 1.00 65.44 127 ASP A N 1
ATOM 1026 C CA . ASP A 1 127 ? 35.699 3.287 -72.943 1.00 65.44 127 ASP A CA 1
ATOM 1027 C C . ASP A 1 127 ? 35.208 2.458 -74.156 1.00 65.44 127 ASP A C 1
ATOM 1029 O O . ASP A 1 127 ? 36.023 1.927 -74.918 1.00 65.44 127 ASP A O 1
ATOM 1033 N N . ASP A 1 128 ? 33.890 2.298 -74.346 1.00 72.88 128 ASP A N 1
ATOM 1034 C CA . ASP A 1 128 ? 33.328 1.514 -75.453 1.00 72.88 128 ASP A CA 1
ATOM 1035 C C . ASP A 1 128 ? 33.262 2.361 -76.745 1.00 72.88 128 ASP A C 1
ATOM 1037 O O . ASP A 1 128 ? 32.503 3.338 -76.818 1.00 72.88 128 ASP A O 1
ATOM 1041 N N . PRO A 1 129 ? 33.996 1.992 -77.816 1.00 65.62 129 PRO A N 1
ATOM 1042 C CA . PRO A 1 129 ? 34.029 2.755 -79.065 1.00 65.62 129 PRO A CA 1
ATOM 1043 C C . PRO A 1 129 ? 32.668 2.828 -79.774 1.00 65.62 129 PRO A C 1
ATOM 1045 O O . PRO A 1 129 ? 32.457 3.721 -80.600 1.00 65.62 129 PRO A O 1
ATOM 1048 N N . ALA A 1 130 ? 31.735 1.913 -79.481 1.00 70.44 130 ALA A N 1
ATOM 1049 C CA . ALA A 1 130 ? 30.366 1.990 -79.986 1.00 70.44 130 ALA A CA 1
ATOM 1050 C C . ALA A 1 130 ? 29.564 3.106 -79.299 1.00 70.44 130 ALA A C 1
ATOM 1052 O O . ALA A 1 130 ? 28.714 3.733 -79.931 1.00 70.44 130 ALA A O 1
ATOM 1053 N N . VAL A 1 131 ? 29.852 3.388 -78.026 1.00 67.25 131 VAL A N 1
ATOM 1054 C CA . VAL A 1 131 ? 29.169 4.426 -77.249 1.00 67.25 131 VAL A CA 1
ATOM 1055 C C . VAL A 1 131 ? 29.738 5.807 -77.558 1.00 67.25 131 VAL A C 1
ATOM 1057 O O . VAL A 1 131 ? 28.956 6.741 -77.721 1.00 67.25 131 VAL A O 1
ATOM 1060 N N . ALA A 1 132 ? 31.054 5.930 -77.756 1.00 66.56 132 ALA A N 1
ATOM 1061 C CA . ALA A 1 132 ? 31.695 7.177 -78.186 1.00 66.56 132 ALA A CA 1
ATOM 1062 C C . ALA A 1 132 ? 31.085 7.735 -79.489 1.00 66.56 132 ALA A C 1
ATOM 1064 O O . ALA A 1 132 ? 30.831 8.932 -79.593 1.00 66.56 132 ALA A O 1
ATOM 1065 N N . LYS A 1 133 ? 30.748 6.857 -80.448 1.00 67.38 133 LYS A N 1
ATOM 1066 C CA . LYS A 1 133 ? 30.053 7.242 -81.691 1.00 67.38 133 LYS A CA 1
ATOM 1067 C C . LYS A 1 133 ? 28.626 7.743 -81.455 1.00 67.38 133 LYS A C 1
ATOM 1069 O O . LYS A 1 133 ? 28.210 8.700 -82.093 1.00 67.38 133 LYS A O 1
ATOM 1074 N N . ILE A 1 134 ? 27.889 7.126 -80.528 1.00 68.44 134 ILE A N 1
ATOM 1075 C CA . ILE A 1 134 ? 26.517 7.533 -80.174 1.00 68.44 134 ILE A CA 1
ATOM 1076 C C . ILE A 1 134 ? 26.517 8.864 -79.402 1.00 68.44 134 ILE A C 1
ATOM 1078 O O . ILE A 1 134 ? 25.566 9.639 -79.506 1.00 68.44 134 ILE A O 1
ATOM 1082 N N . VAL A 1 135 ? 27.561 9.133 -78.611 1.00 67.56 135 VAL A N 1
ATOM 1083 C CA . VAL A 1 135 ? 27.740 10.402 -77.888 1.00 67.56 135 VAL A CA 1
ATOM 1084 C C . VAL A 1 135 ? 28.082 11.542 -78.851 1.00 67.56 135 VAL A C 1
ATOM 1086 O O . VAL A 1 135 ? 27.472 12.604 -78.734 1.00 67.56 135 VAL A O 1
ATOM 1089 N N . ASP A 1 136 ? 28.972 11.317 -79.826 1.00 64.69 136 ASP A N 1
ATOM 1090 C CA . ASP A 1 136 ? 29.268 12.292 -80.893 1.00 64.69 136 ASP A CA 1
ATOM 1091 C C . ASP A 1 136 ? 28.020 12.571 -81.754 1.00 64.69 136 ASP A C 1
ATOM 1093 O O . ASP A 1 136 ? 27.692 13.723 -82.018 1.00 64.69 136 ASP A O 1
ATOM 1097 N N . GLU A 1 137 ? 27.244 11.537 -82.105 1.00 69.81 137 GLU A N 1
ATOM 1098 C CA . GLU A 1 137 ? 26.005 11.683 -82.889 1.00 69.81 137 GLU A CA 1
ATOM 1099 C C . GLU A 1 137 ? 24.905 12.465 -82.143 1.00 69.81 137 GLU A C 1
ATOM 1101 O O . GLU A 1 137 ? 24.075 13.136 -82.758 1.00 69.81 137 GLU A O 1
ATOM 1106 N N . LYS A 1 138 ? 24.894 12.420 -80.805 1.00 69.12 138 LYS A N 1
ATOM 1107 C CA . LYS A 1 138 ? 23.924 13.147 -79.969 1.00 69.12 138 LYS A CA 1
ATOM 1108 C C . LYS A 1 138 ? 24.378 14.542 -79.537 1.00 69.12 138 LYS A C 1
ATOM 1110 O O . LYS A 1 138 ? 23.570 15.239 -78.919 1.00 69.12 138 LYS A O 1
ATOM 1115 N N . ASN A 1 139 ? 25.607 14.966 -79.847 1.00 65.12 139 ASN A N 1
ATOM 1116 C CA . ASN A 1 139 ? 26.138 16.276 -79.457 1.00 65.12 139 ASN A CA 1
ATOM 1117 C C . ASN A 1 139 ? 26.474 17.175 -80.671 1.00 65.12 139 ASN A C 1
ATOM 1119 O O . ASN A 1 139 ? 27.640 17.490 -80.902 1.00 65.12 139 ASN A O 1
ATOM 1123 N N . PRO A 1 140 ? 25.465 17.650 -81.427 1.00 59.72 140 PRO A N 1
ATOM 1124 C CA . PRO A 1 140 ? 25.648 18.414 -82.670 1.00 59.72 140 PRO A CA 1
ATOM 1125 C C . PRO A 1 140 ? 26.147 19.862 -82.482 1.00 59.72 140 PRO A C 1
ATOM 1127 O O . PRO A 1 140 ? 26.100 20.651 -83.419 1.00 59.72 140 PRO A O 1
ATOM 1130 N N . LEU A 1 141 ? 26.560 20.263 -81.274 1.00 58.38 141 LEU A N 1
ATOM 1131 C CA . LEU A 1 141 ? 26.943 21.648 -80.957 1.00 58.38 141 LEU A CA 1
ATOM 1132 C C . LEU A 1 141 ? 28.450 21.840 -80.754 1.00 58.38 141 LEU A C 1
ATOM 1134 O O . LEU A 1 141 ? 28.887 22.971 -80.552 1.00 58.38 141 LEU A O 1
ATOM 1138 N N . ARG A 1 142 ? 29.256 20.771 -80.809 1.00 59.31 142 ARG A N 1
ATOM 1139 C CA . ARG A 1 142 ? 30.705 20.871 -80.560 1.00 59.31 142 ARG A CA 1
ATOM 1140 C C . ARG A 1 142 ? 31.477 21.505 -81.726 1.00 59.31 142 ARG A C 1
ATOM 1142 O O . ARG A 1 142 ? 32.570 22.026 -81.521 1.00 59.31 142 ARG A O 1
ATOM 1149 N N . ASP A 1 143 ? 30.881 21.521 -82.911 1.00 57.97 143 ASP A N 1
ATOM 1150 C CA . ASP A 1 143 ? 31.551 21.930 -84.149 1.00 57.97 143 ASP A CA 1
ATOM 1151 C C . ASP A 1 143 ? 31.527 23.458 -84.347 1.00 57.97 143 ASP A C 1
ATOM 1153 O O . ASP A 1 143 ? 32.329 24.001 -85.098 1.00 57.97 143 ASP A O 1
ATOM 1157 N N . ASN A 1 144 ? 30.664 24.175 -83.614 1.00 55.50 144 ASN A N 1
ATOM 1158 C CA . ASN A 1 144 ? 30.416 25.606 -83.829 1.00 55.50 144 ASN A CA 1
ATOM 1159 C C . ASN A 1 144 ? 31.250 26.523 -82.910 1.00 55.50 144 ASN A C 1
ATOM 1161 O O . ASN A 1 144 ? 31.365 27.714 -83.173 1.00 55.50 144 ASN A O 1
ATOM 1165 N N . GLU A 1 145 ? 31.825 26.004 -81.818 1.00 58.09 145 GLU A N 1
ATOM 1166 C CA . GLU A 1 145 ? 32.608 26.809 -80.855 1.00 58.09 145 GLU A CA 1
ATOM 1167 C C . GLU A 1 145 ? 34.102 26.917 -81.205 1.00 58.09 145 GLU A C 1
ATOM 1169 O O . GLU A 1 145 ? 34.815 27.740 -80.626 1.00 58.09 145 GLU A O 1
ATOM 1174 N N . THR A 1 146 ? 34.605 26.088 -82.125 1.00 54.47 146 THR A N 1
ATOM 1175 C CA . THR A 1 146 ? 36.029 26.091 -82.506 1.00 54.47 146 THR A CA 1
ATOM 1176 C C . THR A 1 146 ? 36.360 27.046 -83.652 1.00 54.47 146 THR A C 1
ATOM 1178 O O . THR A 1 146 ? 37.516 27.452 -83.761 1.00 54.47 146 THR A O 1
ATOM 1181 N N . GLU A 1 147 ? 35.376 27.483 -84.444 1.00 56.12 147 GLU A N 1
ATOM 1182 C CA . GLU A 1 147 ? 35.597 28.512 -85.472 1.00 56.12 147 GLU A CA 1
ATOM 1183 C C . GLU A 1 147 ? 35.707 29.929 -84.884 1.00 56.12 147 GLU A C 1
ATOM 1185 O O . GLU A 1 147 ? 36.521 30.717 -85.359 1.00 56.12 147 GLU A O 1
ATOM 1190 N N . ASP A 1 148 ? 34.990 30.242 -83.800 1.00 55.81 148 ASP A N 1
ATOM 1191 C CA . ASP A 1 148 ? 34.909 31.619 -83.277 1.00 55.81 148 ASP A CA 1
ATOM 1192 C C . ASP A 1 148 ? 36.194 32.081 -82.553 1.00 55.81 148 ASP A C 1
ATOM 1194 O O . ASP A 1 148 ? 36.452 33.268 -82.404 1.00 55.81 148 ASP A O 1
ATOM 1198 N N . LYS A 1 149 ? 37.065 31.154 -82.123 1.00 55.59 149 LYS A N 1
ATOM 1199 C CA . LYS A 1 149 ? 38.305 31.491 -81.385 1.00 55.59 149 LYS A CA 1
ATOM 1200 C C . LYS A 1 149 ? 39.559 31.604 -82.249 1.00 55.59 149 LYS A C 1
ATOM 1202 O O . LYS A 1 149 ? 40.573 32.100 -81.763 1.00 55.59 149 LYS A O 1
ATOM 1207 N N . ASN A 1 150 ? 39.506 31.160 -83.504 1.00 52.94 150 ASN A N 1
ATOM 1208 C CA . ASN A 1 150 ? 40.643 31.246 -84.426 1.00 52.94 150 ASN A CA 1
ATOM 1209 C C . ASN A 1 150 ? 40.589 32.494 -85.327 1.00 52.94 150 ASN A C 1
ATOM 1211 O O . ASN A 1 150 ? 41.596 32.820 -85.947 1.00 52.94 150 ASN A O 1
ATOM 1215 N N . GLY A 1 151 ? 39.462 33.216 -85.368 1.00 56.56 151 GLY A N 1
ATOM 1216 C CA . GLY A 1 151 ? 39.316 34.456 -86.144 1.00 56.56 151 GLY A CA 1
ATOM 1217 C C . GLY A 1 151 ? 40.024 35.682 -85.550 1.00 56.56 151 GLY A C 1
ATOM 1218 O O . GLY A 1 151 ? 40.351 36.609 -86.285 1.00 56.56 151 GLY A O 1
ATOM 1219 N N . ASP A 1 152 ? 40.326 35.672 -84.249 1.00 59.19 152 ASP A N 1
ATOM 1220 C CA . ASP A 1 152 ? 40.828 36.855 -83.530 1.00 59.19 152 ASP A CA 1
ATOM 1221 C C . ASP A 1 152 ? 42.363 36.894 -83.361 1.00 59.19 152 ASP A C 1
ATOM 1223 O O . ASP A 1 152 ? 42.903 37.850 -82.802 1.00 59.19 152 ASP A O 1
ATOM 1227 N N . ALA A 1 153 ? 43.092 35.872 -83.831 1.00 58.41 153 ALA A N 1
ATOM 1228 C CA . ALA A 1 153 ? 44.538 35.730 -83.606 1.00 58.41 153 ALA A CA 1
ATOM 1229 C C . ALA A 1 153 ? 45.435 36.079 -84.818 1.00 58.41 153 ALA A C 1
ATOM 1231 O O . ALA A 1 153 ? 46.656 36.084 -84.668 1.00 58.41 153 ALA A O 1
ATOM 1232 N N . GLU A 1 154 ? 44.877 36.405 -85.991 1.00 57.53 154 GLU A N 1
ATOM 1233 C CA . GLU A 1 154 ? 45.643 36.684 -87.229 1.00 57.53 154 GLU A CA 1
ATOM 1234 C C . GLU A 1 154 ? 45.666 38.169 -87.664 1.00 57.53 154 GLU A C 1
ATOM 1236 O O . GLU A 1 154 ? 45.821 38.473 -88.846 1.00 57.53 154 GLU A O 1
ATOM 1241 N N . GLY A 1 155 ? 45.541 39.130 -86.740 1.00 57.69 155 GLY A N 1
ATOM 1242 C CA . GLY A 1 155 ? 45.510 40.553 -87.109 1.00 57.69 155 GLY A CA 1
ATOM 1243 C C . GLY A 1 155 ? 46.254 41.510 -86.182 1.00 57.69 155 GLY A C 1
ATOM 1244 O O . GLY A 1 155 ? 45.576 42.242 -85.470 1.00 57.69 155 GLY A O 1
ATOM 1245 N N . VAL A 1 156 ? 47.597 41.554 -86.250 1.00 44.75 156 VAL A N 1
ATOM 1246 C CA . VAL A 1 156 ? 48.472 42.754 -86.102 1.00 44.75 156 VAL A CA 1
ATOM 1247 C C . VAL A 1 156 ? 49.802 42.504 -86.814 1.00 44.75 156 VAL A C 1
ATOM 1249 O O . VAL A 1 156 ? 50.417 41.450 -86.544 1.00 44.75 156 VAL A O 1
#